Protein AF-A0A2R6B8L6-F1 (afdb_monomer)

Secondary structure (DSSP, 8-state):
---PPP----TT------------HHHHHHHHHHHTTHHHHHHHHHHHTTS-PPPBTTB-HHHHHHHHHHHHHHHHHHHHHHHHHH---SSTHHHHHHHHT-TTT-

Structure (mmCIF, N/CA/C/O backbone):
data_AF-A0A2R6B8L6-F1
#
_entry.id   AF-A0A2R6B8L6-F1
#
loop_
_atom_site.group_PDB
_atom_site.id
_atom_site.type_symbol
_atom_site.label_atom_id
_atom_site.label_alt_id
_atom_site.label_comp_id
_atom_site.label_asym_id
_atom_site.label_entity_id
_atom_site.label_seq_id
_atom_site.pdbx_PDB_ins_code
_atom_site.Cartn_x
_atom_site.Cartn_y
_atom_site.Cartn_z
_atom_site.occupancy
_atom_site.B_iso_or_equiv
_atom_site.auth_seq_id
_atom_site.auth_comp_id
_atom_site.auth_asym_id
_atom_site.auth_atom_id
_atom_site.pdbx_PDB_model_num
ATOM 1 N N . MET A 1 1 ? -10.891 3.921 57.378 1.00 42.84 1 MET A N 1
ATOM 2 C CA . MET A 1 1 ? -10.766 2.736 56.501 1.00 42.84 1 MET A CA 1
ATOM 3 C C . MET A 1 1 ? -11.920 2.778 55.509 1.00 42.84 1 MET A C 1
ATOM 5 O O . MET A 1 1 ? -13.035 2.443 55.874 1.00 42.84 1 MET A O 1
ATOM 9 N N . SER A 1 2 ? -11.687 3.330 54.315 1.00 40.53 2 SER A N 1
ATOM 10 C CA . SER A 1 2 ? -12.706 3.458 53.264 1.00 40.53 2 SER A CA 1
ATOM 11 C C . SER A 1 2 ? -12.666 2.210 52.383 1.00 40.53 2 SER A C 1
ATOM 13 O O . SER A 1 2 ? -11.657 1.939 51.735 1.00 40.53 2 SER A O 1
ATOM 15 N N . SER A 1 3 ? -13.738 1.423 52.433 1.00 46.56 3 SER A N 1
ATOM 16 C CA . SER A 1 3 ? -13.949 0.215 51.635 1.00 46.56 3 SER A CA 1
ATOM 17 C C . SER A 1 3 ? -14.186 0.592 50.168 1.00 46.56 3 SER A C 1
ATOM 19 O O . SER A 1 3 ? -15.245 1.121 49.836 1.00 46.56 3 SER A O 1
ATOM 21 N N . GLN A 1 4 ? -13.228 0.314 49.280 1.00 49.44 4 GLN A N 1
ATOM 22 C CA . GLN A 1 4 ? -13.448 0.425 47.836 1.00 49.44 4 GLN A CA 1
ATOM 23 C C . GLN A 1 4 ? -14.292 -0.758 47.343 1.00 49.44 4 GLN A C 1
ATOM 25 O O . GLN A 1 4 ? -13.931 -1.918 47.526 1.00 49.44 4 GLN A O 1
ATOM 30 N N . ALA A 1 5 ? -15.435 -0.453 46.727 1.00 51.25 5 ALA A N 1
ATOM 31 C CA . ALA A 1 5 ? -16.328 -1.437 46.124 1.00 51.25 5 ALA A CA 1
ATOM 32 C C . ALA A 1 5 ? -15.700 -2.077 44.864 1.00 51.25 5 ALA A C 1
ATOM 34 O O . ALA A 1 5 ? -14.995 -1.393 44.116 1.00 51.25 5 ALA A O 1
ATOM 35 N N . PRO A 1 6 ? -15.971 -3.366 44.578 1.00 48.09 6 PRO A N 1
ATOM 36 C CA . PRO A 1 6 ? -15.420 -4.050 43.416 1.00 48.09 6 PRO A CA 1
ATOM 37 C C . PRO A 1 6 ? -16.021 -3.481 42.125 1.00 48.09 6 PRO A C 1
ATOM 39 O O . PRO A 1 6 ? -17.219 -3.575 41.858 1.00 48.09 6 PRO A O 1
ATOM 42 N N . SER A 1 7 ? -15.164 -2.880 41.303 1.00 53.47 7 SER A N 1
ATOM 43 C CA . SER A 1 7 ? -15.506 -2.378 39.975 1.00 53.47 7 SER A CA 1
ATOM 44 C C . SER A 1 7 ? -15.913 -3.543 39.058 1.00 53.47 7 SER A C 1
ATOM 46 O O . SER A 1 7 ? -15.057 -4.307 38.612 1.00 53.47 7 SER A O 1
ATOM 48 N N . LYS A 1 8 ? -17.209 -3.639 38.723 1.00 54.84 8 LYS A N 1
ATOM 49 C CA . LYS A 1 8 ? -17.769 -4.459 37.629 1.00 54.84 8 LYS A CA 1
ATOM 50 C C . LYS A 1 8 ? -17.141 -4.045 36.282 1.00 54.84 8 LYS A C 1
ATOM 52 O O . LYS A 1 8 ? -17.719 -3.267 35.531 1.00 54.84 8 LYS A O 1
ATOM 57 N N . ARG A 1 9 ? -15.944 -4.534 35.957 1.00 59.59 9 ARG A N 1
ATOM 58 C CA . ARG A 1 9 ? -15.344 -4.401 34.619 1.00 59.59 9 ARG A CA 1
ATOM 59 C C . ARG A 1 9 ? -15.423 -5.759 33.933 1.00 59.59 9 ARG A C 1
ATOM 61 O O . ARG A 1 9 ? -14.897 -6.740 34.445 1.00 59.59 9 ARG A O 1
ATOM 68 N N . GLY A 1 10 ? -16.158 -5.822 32.822 1.00 62.09 10 GLY A N 1
ATOM 69 C CA . GLY A 1 10 ? -16.310 -7.046 32.036 1.00 62.09 10 GLY A CA 1
ATOM 70 C C . GLY A 1 10 ? -14.958 -7.550 31.501 1.00 62.09 10 GLY A C 1
ATOM 71 O O . GLY A 1 10 ? -14.061 -6.737 31.273 1.00 62.09 10 GLY A O 1
ATOM 72 N N . PRO A 1 11 ? -14.805 -8.866 31.273 1.00 61.34 11 PRO A N 1
ATOM 73 C CA . PRO A 1 11 ? -13.508 -9.534 31.091 1.00 61.34 11 PRO A CA 1
ATOM 74 C C . PRO A 1 11 ? -12.704 -9.172 29.825 1.00 61.34 11 PRO A C 1
ATOM 76 O O . PRO A 1 11 ? -11.636 -9.737 29.619 1.00 61.34 11 PRO A O 1
ATOM 79 N N . PHE A 1 12 ? -13.155 -8.233 28.982 1.00 58.47 12 PHE A N 1
ATOM 80 C CA . PHE A 1 12 ? -12.516 -7.938 27.687 1.00 58.47 12 PHE A CA 1
ATOM 81 C C . PHE A 1 12 ? -12.487 -6.451 27.305 1.00 58.47 12 PHE A C 1
ATOM 83 O O . PHE A 1 12 ? -12.498 -6.102 26.125 1.00 58.47 12 PHE A O 1
ATOM 90 N N . LEU A 1 13 ? -12.441 -5.541 28.278 1.00 59.88 13 LEU A N 1
ATOM 91 C CA . LEU A 1 13 ? -12.129 -4.140 27.984 1.00 59.88 13 LEU A CA 1
ATOM 92 C C . LEU A 1 13 ? -10.608 -3.977 27.889 1.00 59.88 13 LEU A C 1
ATOM 94 O O . LEU A 1 13 ? -9.923 -3.865 28.901 1.00 59.88 13 LEU A O 1
ATOM 98 N N . ARG A 1 14 ? -10.068 -3.982 26.664 1.00 64.56 14 ARG A N 1
ATOM 99 C CA . ARG A 1 14 ? -8.680 -3.568 26.424 1.00 64.56 14 ARG A CA 1
ATOM 100 C C . ARG A 1 14 ? -8.588 -2.059 26.642 1.00 64.56 14 ARG A C 1
ATOM 102 O O . ARG A 1 14 ? -9.188 -1.295 25.890 1.00 64.56 14 ARG A O 1
ATOM 109 N N . GLU A 1 15 ? -7.807 -1.654 27.638 1.00 58.00 15 GLU A N 1
ATOM 110 C CA . GLU A 1 15 ? -7.367 -0.270 27.822 1.00 58.00 15 GLU A CA 1
ATOM 111 C C . GLU A 1 15 ? -6.702 0.196 26.511 1.00 58.00 15 GLU A C 1
ATOM 113 O O . GLU A 1 15 ? -5.680 -0.349 26.076 1.00 58.00 15 GLU A O 1
ATOM 118 N N . ALA A 1 16 ? -7.307 1.169 25.822 1.00 63.62 16 ALA A N 1
ATOM 119 C CA . ALA A 1 16 ? -6.578 1.923 24.812 1.00 63.62 16 ALA A CA 1
ATOM 120 C C . ALA A 1 16 ? -5.447 2.631 25.560 1.00 6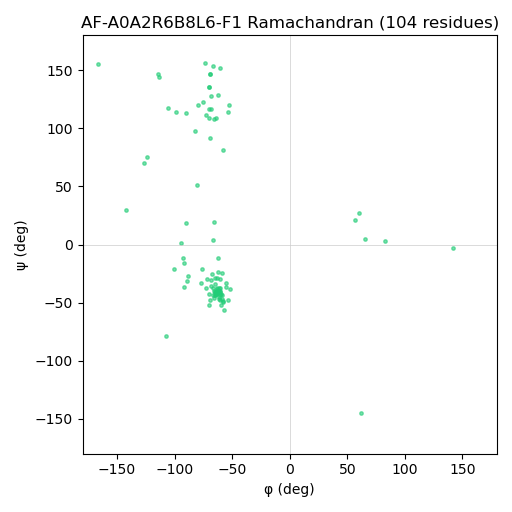3.62 16 ALA A C 1
ATOM 122 O O . ALA A 1 16 ? -5.707 3.269 26.573 1.00 63.62 16 ALA A O 1
ATOM 123 N N . THR A 1 17 ? -4.203 2.496 25.103 1.00 66.31 17 THR A N 1
ATOM 124 C CA . THR A 1 17 ? -2.977 2.874 25.834 1.00 66.31 17 THR A CA 1
ATOM 125 C C . THR A 1 17 ? -2.814 4.384 26.088 1.00 66.31 17 THR A C 1
ATOM 127 O O . THR A 1 17 ? -1.701 4.853 26.288 1.00 66.31 17 THR A O 1
ATOM 130 N N . GLY A 1 18 ? -3.889 5.175 26.017 1.00 72.94 18 GLY A N 1
ATOM 131 C CA . GLY A 1 18 ? -3.881 6.632 26.141 1.00 72.94 18 GLY A CA 1
ATOM 132 C C . GLY A 1 18 ? -3.134 7.341 25.012 1.00 72.94 18 GLY A C 1
ATOM 133 O O . GLY A 1 18 ? -2.977 8.556 25.057 1.00 72.94 18 GLY A O 1
ATOM 134 N N . LEU A 1 19 ? -2.663 6.600 24.002 1.00 76.00 19 LEU A N 1
ATOM 135 C CA . LEU A 1 19 ? -1.814 7.149 22.958 1.00 76.00 19 LEU A CA 1
ATOM 136 C C . LEU A 1 19 ? -2.638 8.044 22.030 1.00 76.00 19 LEU A C 1
ATOM 138 O O . LEU A 1 19 ? -3.491 7.573 21.271 1.00 76.00 19 LEU A O 1
ATOM 142 N N . VAL A 1 20 ? -2.360 9.343 22.090 1.00 73.81 20 VAL A N 1
ATOM 143 C CA . VAL A 1 20 ? -2.915 10.335 21.170 1.00 73.81 20 VAL A CA 1
ATOM 144 C C . VAL A 1 20 ? -2.287 10.109 19.791 1.00 73.81 20 VAL A C 1
ATOM 146 O O . VAL A 1 20 ? -1.086 9.872 19.666 1.00 73.81 20 VAL A O 1
ATOM 149 N N . ARG A 1 21 ? -3.100 10.135 18.726 1.00 72.12 21 ARG A N 1
ATOM 150 C CA . ARG A 1 21 ? -2.606 10.012 17.344 1.00 72.12 21 ARG A CA 1
ATOM 151 C C . ARG A 1 21 ? -1.823 11.275 16.962 1.00 72.12 21 ARG A C 1
ATOM 153 O O . ARG A 1 21 ? -2.404 12.219 16.446 1.00 72.12 21 ARG A O 1
ATOM 160 N N . GLU A 1 22 ? -0.512 11.267 17.184 1.00 81.50 22 GLU A N 1
ATOM 161 C CA . GLU A 1 22 ? 0.385 12.394 16.859 1.00 81.50 22 GLU A CA 1
ATOM 162 C C . GLU A 1 22 ? 1.068 12.291 15.483 1.00 81.50 22 GLU A C 1
ATOM 164 O O . GLU A 1 22 ? 1.891 13.133 15.112 1.00 81.50 22 GLU A O 1
ATOM 169 N N . ILE A 1 23 ? 0.787 11.248 14.699 1.00 84.06 23 ILE A N 1
ATOM 170 C CA . ILE A 1 23 ? 1.515 11.034 13.447 1.00 84.06 23 ILE A CA 1
ATOM 171 C C . ILE A 1 23 ? 0.981 11.933 12.319 1.00 84.06 23 ILE A C 1
ATOM 173 O O . ILE A 1 23 ? -0.181 11.862 11.926 1.00 84.06 23 ILE A O 1
ATOM 177 N N . SER A 1 24 ? 1.860 12.782 11.781 1.00 89.81 24 SER A N 1
ATOM 178 C CA . SER A 1 24 ? 1.581 13.617 10.605 1.00 89.81 24 SER A CA 1
ATOM 179 C C . SER A 1 24 ? 1.452 12.764 9.330 1.00 89.81 24 SER A C 1
ATOM 181 O O . SER A 1 24 ? 2.200 11.790 9.194 1.00 89.81 24 SER A O 1
ATOM 183 N N . PRO A 1 25 ? 0.594 13.135 8.354 1.00 87.19 25 PRO A N 1
ATOM 184 C CA . PRO A 1 25 ? 0.438 12.407 7.089 1.00 87.19 25 PRO A CA 1
ATOM 185 C C . PRO A 1 25 ? 1.755 12.159 6.345 1.00 87.19 25 PRO A C 1
ATOM 187 O O . PRO A 1 25 ? 1.974 11.074 5.813 1.00 87.19 25 PRO A O 1
ATOM 190 N N . LEU A 1 26 ? 2.674 13.128 6.367 1.00 91.44 26 LEU A N 1
ATOM 191 C CA . LEU A 1 26 ? 3.987 12.994 5.733 1.00 91.44 26 LEU A CA 1
ATOM 192 C C . LEU A 1 26 ? 4.827 11.902 6.410 1.00 91.44 26 LEU A C 1
ATOM 194 O O . LEU A 1 26 ? 5.461 11.092 5.740 1.00 91.44 26 LEU A O 1
ATOM 198 N N . ARG A 1 27 ? 4.783 11.823 7.745 1.00 90.56 27 ARG A N 1
ATOM 199 C CA . ARG A 1 27 ? 5.477 10.772 8.507 1.00 90.56 27 ARG A CA 1
ATOM 200 C C . ARG A 1 27 ? 4.871 9.398 8.222 1.00 90.56 27 ARG A C 1
ATOM 202 O O . ARG A 1 27 ? 5.615 8.432 8.095 1.00 90.56 27 ARG A O 1
ATOM 209 N N . VAL A 1 28 ? 3.546 9.318 8.068 1.00 88.94 28 VAL A N 1
ATOM 210 C CA . VAL A 1 28 ? 2.857 8.085 7.651 1.00 88.94 28 VAL A CA 1
ATOM 211 C C . VAL A 1 28 ? 3.291 7.662 6.246 1.00 88.94 28 VAL A C 1
ATOM 213 O O . VAL A 1 28 ? 3.533 6.478 6.026 1.00 88.94 28 VAL A O 1
ATOM 216 N N . MET A 1 29 ? 3.429 8.602 5.307 1.00 88.12 29 MET A N 1
ATOM 217 C CA . MET A 1 29 ? 3.886 8.309 3.946 1.00 88.12 29 MET A CA 1
ATOM 218 C C . MET A 1 29 ? 5.286 7.687 3.948 1.00 88.12 29 MET A C 1
ATOM 220 O O . MET A 1 29 ? 5.467 6.603 3.401 1.00 88.12 29 MET A O 1
ATOM 224 N N . PHE A 1 30 ? 6.257 8.324 4.611 1.00 88.94 30 PHE A N 1
ATOM 225 C CA . PHE A 1 30 ? 7.619 7.788 4.698 1.00 88.94 30 PHE A CA 1
ATOM 226 C C . PHE A 1 30 ? 7.675 6.450 5.438 1.00 88.94 30 PHE A C 1
ATOM 228 O O . PHE A 1 30 ? 8.397 5.551 5.019 1.00 88.94 30 PHE A O 1
ATOM 235 N N . PHE A 1 31 ? 6.876 6.283 6.495 1.00 88.44 31 PHE A N 1
ATOM 236 C CA . PHE A 1 31 ? 6.768 5.003 7.188 1.00 88.44 31 PHE A CA 1
ATOM 237 C C . PHE A 1 31 ? 6.296 3.886 6.247 1.00 88.44 31 PHE A C 1
ATOM 239 O O . PHE A 1 31 ? 6.917 2.828 6.203 1.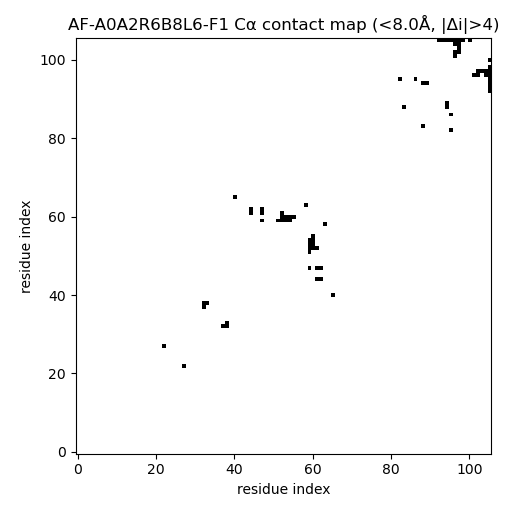00 88.44 31 PHE A O 1
ATOM 246 N N . ASN A 1 32 ? 5.248 4.130 5.453 1.00 86.50 32 ASN A N 1
ATOM 247 C CA . ASN A 1 32 ? 4.755 3.149 4.483 1.00 86.50 32 ASN A CA 1
ATOM 248 C C . ASN A 1 32 ? 5.766 2.885 3.364 1.00 86.50 32 ASN A C 1
ATOM 250 O O . ASN A 1 32 ? 5.955 1.733 2.989 1.00 86.50 32 ASN A O 1
ATOM 254 N N . PHE A 1 33 ? 6.452 3.921 2.875 1.00 84.81 33 PHE A N 1
ATOM 255 C CA . PHE A 1 33 ? 7.484 3.779 1.848 1.00 84.81 33 PHE A CA 1
ATOM 256 C C . PHE A 1 33 ? 8.621 2.849 2.301 1.00 84.81 33 PHE A C 1
ATOM 258 O O . PHE A 1 33 ? 9.040 1.963 1.559 1.00 84.81 33 PHE A O 1
ATOM 265 N N . CYS A 1 34 ? 9.074 2.994 3.550 1.00 84.00 34 CYS A N 1
ATOM 266 C CA . CYS A 1 34 ? 10.094 2.119 4.124 1.00 84.00 34 CYS A CA 1
ATOM 267 C C . CYS A 1 34 ? 9.559 0.711 4.446 1.00 84.00 34 CYS A C 1
ATOM 269 O O . CYS A 1 34 ? 10.278 -0.268 4.267 1.00 84.00 34 CYS A O 1
ATOM 271 N N . ALA A 1 35 ? 8.315 0.598 4.926 1.00 83.44 35 ALA A N 1
ATOM 272 C CA . ALA A 1 35 ? 7.739 -0.666 5.391 1.00 83.44 35 ALA A CA 1
ATOM 273 C C . ALA A 1 35 ? 7.290 -1.606 4.257 1.00 83.44 35 ALA A C 1
ATOM 275 O O . ALA A 1 35 ? 7.384 -2.819 4.407 1.00 83.44 35 ALA A O 1
ATOM 276 N N . MET A 1 36 ? 6.815 -1.070 3.129 1.00 77.62 36 MET A N 1
ATOM 277 C CA . MET A 1 36 ? 6.275 -1.849 2.000 1.00 77.62 36 MET A CA 1
ATOM 278 C C . MET A 1 36 ? 7.331 -2.244 0.959 1.00 77.62 36 MET A C 1
ATOM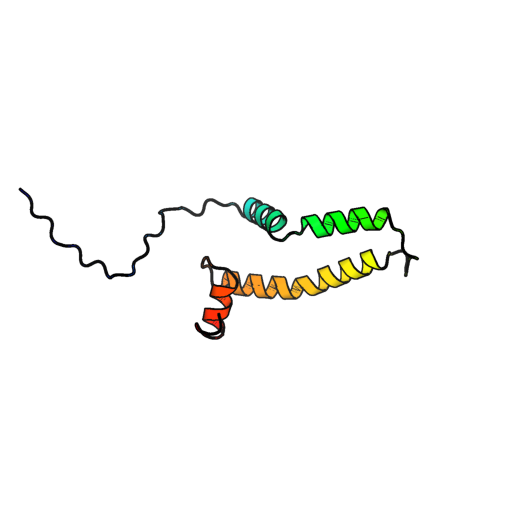 280 O O . MET A 1 36 ? 6.997 -2.573 -0.175 1.00 77.62 36 MET A O 1
ATOM 284 N N . SER A 1 37 ? 8.616 -2.205 1.322 1.00 74.06 37 SER A N 1
ATOM 285 C CA . SER A 1 37 ? 9.721 -2.574 0.426 1.00 74.06 37 SER A CA 1
ATOM 286 C C . SER A 1 37 ? 9.773 -1.776 -0.887 1.00 74.06 37 SER A C 1
ATOM 288 O O . SER A 1 37 ? 10.441 -2.201 -1.828 1.00 74.06 37 SER A O 1
ATOM 290 N N . GLU A 1 38 ? 9.161 -0.587 -0.955 1.00 78.00 38 GLU A N 1
ATOM 291 C CA . GLU A 1 38 ? 9.234 0.299 -2.133 1.00 78.00 38 GLU A CA 1
ATOM 292 C C . GLU A 1 38 ? 10.699 0.673 -2.451 1.00 78.00 38 GLU A C 1
ATOM 294 O O . GLU A 1 38 ? 11.056 0.917 -3.600 1.00 78.00 38 GLU A O 1
ATOM 299 N N . GLY A 1 39 ? 11.594 0.621 -1.455 1.00 74.12 39 GLY A N 1
ATOM 300 C CA . GLY A 1 39 ? 13.040 0.754 -1.656 1.00 74.12 39 GLY A CA 1
ATOM 301 C C . GLY A 1 39 ? 13.661 -0.327 -2.556 1.00 74.12 39 GLY A C 1
ATOM 302 O O . GLY A 1 39 ? 14.611 -0.035 -3.278 1.00 74.12 39 GLY A O 1
ATOM 303 N N . ILE A 1 40 ? 13.112 -1.549 -2.588 1.00 75.81 40 ILE A N 1
ATOM 304 C CA . ILE A 1 40 ? 13.571 -2.618 -3.494 1.00 75.81 40 ILE A CA 1
ATOM 305 C C . ILE A 1 40 ? 13.229 -2.270 -4.946 1.00 75.81 40 ILE A C 1
ATOM 307 O O . ILE A 1 40 ? 14.026 -2.538 -5.840 1.00 75.81 40 ILE A O 1
ATOM 311 N N . VAL A 1 4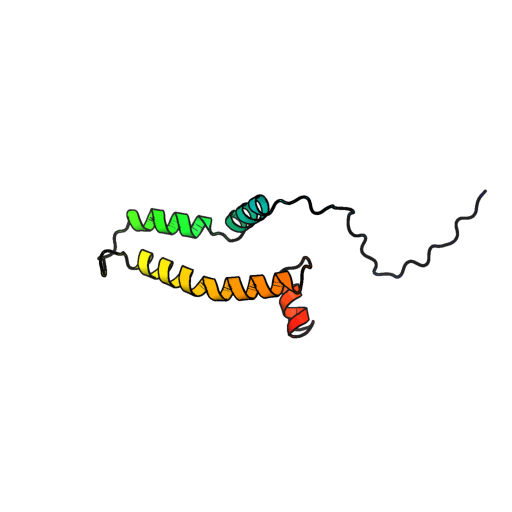1 ? 12.088 -1.619 -5.185 1.00 77.12 41 VAL A N 1
ATOM 312 C CA . VAL A 1 41 ? 11.679 -1.149 -6.520 1.00 77.12 41 VAL A CA 1
ATOM 313 C C . VAL A 1 41 ? 12.638 -0.070 -7.033 1.00 77.12 41 VAL A C 1
ATOM 315 O O . VAL A 1 41 ? 13.043 -0.091 -8.195 1.00 77.12 41 VAL A O 1
ATOM 318 N N . VAL A 1 42 ? 13.069 0.840 -6.154 1.00 78.12 42 VAL A N 1
ATOM 319 C CA . VAL A 1 42 ? 14.085 1.853 -6.486 1.00 78.12 42 VAL A CA 1
ATOM 320 C C . VAL A 1 42 ? 15.431 1.199 -6.799 1.00 78.12 42 VAL A C 1
ATOM 322 O O . VAL A 1 42 ? 16.073 1.560 -7.783 1.00 78.12 42 VAL A O 1
ATOM 325 N N . LEU A 1 43 ? 15.850 0.208 -6.007 1.00 78.81 43 LEU A N 1
ATOM 326 C CA . LEU A 1 43 ? 17.071 -0.547 -6.288 1.00 78.81 43 LEU A CA 1
ATOM 327 C C . LEU A 1 43 ? 16.978 -1.291 -7.622 1.00 78.81 43 LEU A C 1
ATOM 329 O O . LEU A 1 43 ? 17.938 -1.261 -8.382 1.00 78.81 43 LEU A O 1
ATOM 333 N N . ASN A 1 44 ? 15.837 -1.907 -7.940 1.00 76.44 44 ASN A N 1
ATOM 334 C CA . ASN A 1 44 ? 15.629 -2.603 -9.210 1.00 76.44 44 ASN A CA 1
ATOM 335 C C . ASN A 1 44 ? 15.804 -1.658 -10.410 1.00 76.44 44 ASN A C 1
ATOM 337 O O . ASN A 1 44 ? 16.521 -1.995 -11.348 1.00 76.44 44 ASN A O 1
ATOM 341 N N . TYR A 1 45 ? 15.263 -0.439 -10.321 1.00 75.88 45 TYR A N 1
ATOM 342 C CA . TYR A 1 45 ? 15.474 0.607 -11.325 1.00 75.88 45 TYR A CA 1
ATOM 343 C C . TYR A 1 45 ? 16.945 1.034 -11.450 1.00 75.88 45 TYR A C 1
ATOM 345 O O . TYR A 1 45 ? 17.457 1.227 -12.546 1.00 75.88 45 TYR A O 1
ATOM 353 N N . ILE A 1 46 ? 17.668 1.153 -10.333 1.00 79.38 46 ILE A N 1
ATOM 354 C CA . ILE A 1 46 ? 19.108 1.444 -10.377 1.00 79.38 46 ILE A CA 1
ATOM 355 C C . ILE A 1 46 ? 19.863 0.287 -11.047 1.00 79.38 46 ILE A C 1
ATOM 357 O O . ILE A 1 46 ? 20.742 0.524 -11.870 1.00 79.38 46 ILE A O 1
ATOM 361 N N . TYR A 1 47 ? 19.510 -0.964 -10.736 1.00 73.62 47 TYR A N 1
ATOM 362 C CA . TYR A 1 47 ? 20.119 -2.150 -11.338 1.00 73.62 47 TYR A CA 1
ATOM 363 C C . TYR A 1 47 ? 19.783 -2.313 -12.827 1.00 73.62 47 TYR A C 1
ATOM 365 O O . TYR A 1 47 ? 20.635 -2.811 -13.566 1.00 73.62 47 TYR A O 1
ATOM 373 N N . SER A 1 48 ? 18.611 -1.864 -13.294 1.00 71.50 48 SER A N 1
ATOM 374 C CA . SER A 1 48 ? 18.250 -1.925 -14.718 1.00 71.50 48 SER A CA 1
ATOM 375 C C . SER A 1 48 ? 19.188 -1.079 -15.588 1.00 71.50 48 SER A C 1
ATOM 377 O O . SER A 1 48 ? 19.487 -1.472 -16.715 1.00 71.50 48 SER A O 1
ATOM 379 N N . ALA A 1 49 ? 19.765 -0.002 -15.039 1.00 72.12 49 ALA A N 1
ATOM 380 C CA . ALA A 1 49 ? 20.784 0.804 -15.715 1.00 72.12 49 ALA A CA 1
ATOM 381 C C . ALA A 1 49 ? 22.121 0.064 -15.933 1.00 72.12 49 ALA A C 1
ATOM 383 O O . ALA A 1 49 ? 22.856 0.389 -16.865 1.00 72.12 49 ALA A O 1
ATOM 384 N N . PHE A 1 50 ? 22.443 -0.936 -15.102 1.00 73.62 50 PHE A N 1
ATOM 385 C CA . PHE A 1 50 ? 23.687 -1.716 -15.200 1.00 73.62 50 PHE A CA 1
ATOM 386 C C . PHE A 1 50 ? 23.551 -2.986 -16.051 1.00 73.62 50 PHE A C 1
ATOM 388 O O . PHE A 1 50 ? 24.563 -3.546 -16.470 1.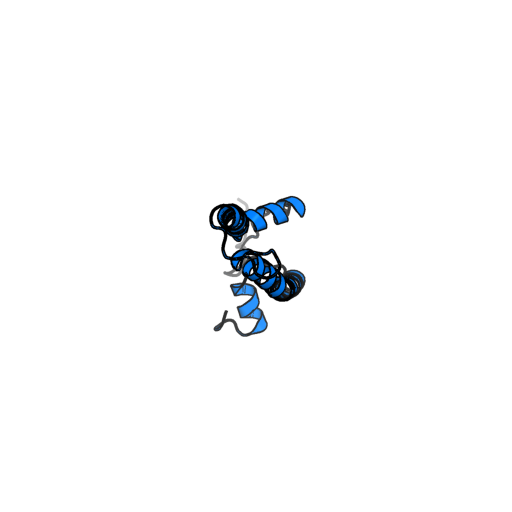00 73.62 50 PHE A O 1
ATOM 395 N N . TYR A 1 51 ? 22.322 -3.430 -16.331 1.00 67.81 51 TYR A N 1
ATOM 396 C CA . TYR A 1 51 ? 22.030 -4.604 -17.157 1.00 67.81 51 TYR A CA 1
ATOM 397 C C . TYR A 1 51 ? 21.107 -4.222 -18.320 1.00 67.81 51 TYR A C 1
ATOM 399 O O . TYR A 1 51 ? 19.910 -4.528 -18.292 1.00 67.81 51 TYR A O 1
ATOM 407 N N . PRO A 1 52 ? 21.642 -3.542 -19.351 1.00 64.38 52 PRO A N 1
ATOM 408 C CA . PRO A 1 52 ? 20.846 -3.099 -20.483 1.00 64.38 52 PRO A CA 1
ATOM 409 C C . PRO A 1 52 ? 20.316 -4.309 -21.262 1.00 64.38 52 PRO A C 1
ATOM 411 O O . PRO A 1 52 ? 21.059 -5.008 -21.951 1.00 64.38 52 PRO A O 1
ATOM 414 N N . ALA A 1 53 ? 19.013 -4.562 -21.152 1.00 65.19 53 ALA A N 1
ATOM 415 C CA . ALA A 1 53 ? 18.309 -5.443 -22.073 1.00 65.19 53 ALA A CA 1
ATOM 416 C C . ALA A 1 53 ? 18.129 -4.727 -23.427 1.00 65.19 53 ALA A C 1
ATOM 418 O O . ALA A 1 53 ? 18.100 -3.492 -23.456 1.00 65.19 53 ALA A O 1
ATOM 419 N N . PRO A 1 54 ? 17.967 -5.460 -24.547 1.00 66.94 54 PRO A N 1
ATOM 420 C CA . PRO A 1 54 ? 17.649 -4.852 -25.833 1.00 66.94 54 PRO A CA 1
ATOM 421 C C . PRO A 1 54 ? 16.410 -3.955 -25.690 1.00 66.94 54 PRO A C 1
ATOM 423 O O . PRO A 1 54 ? 15.355 -4.444 -25.266 1.00 66.94 54 PRO A O 1
ATOM 426 N N . PRO A 1 55 ? 16.519 -2.649 -25.983 1.00 65.06 55 PRO A N 1
ATOM 427 C CA . PRO A 1 55 ? 15.437 -1.723 -25.713 1.00 65.06 55 PRO A CA 1
ATOM 428 C C . PRO A 1 55 ? 14.259 -2.016 -26.638 1.00 65.06 55 PRO A C 1
ATOM 430 O O . PRO A 1 55 ? 14.394 -2.047 -27.859 1.00 65.06 55 PRO A O 1
ATOM 433 N N . THR A 1 56 ? 13.079 -2.184 -26.053 1.00 63.62 56 THR A N 1
ATOM 434 C CA . THR A 1 56 ? 11.812 -2.200 -26.786 1.00 63.62 56 THR A CA 1
ATOM 435 C C . THR A 1 56 ? 11.219 -0.800 -26.638 1.00 63.62 56 THR A C 1
ATOM 437 O O . THR A 1 56 ? 10.939 -0.367 -25.526 1.00 63.62 56 THR A O 1
ATOM 440 N N . PHE A 1 57 ? 11.110 -0.039 -27.734 1.00 64.56 57 PHE A N 1
ATOM 441 C CA . PHE A 1 57 ? 10.704 1.384 -27.719 1.00 64.56 57 PHE A CA 1
ATOM 442 C C . PHE A 1 57 ? 11.613 2.328 -26.899 1.00 64.56 57 PHE A C 1
ATOM 444 O O . PHE A 1 57 ? 11.156 3.357 -26.411 1.00 64.56 57 PHE A O 1
ATOM 451 N N . GLY A 1 58 ? 12.902 2.002 -26.742 1.00 70.62 58 GLY A N 1
ATOM 452 C CA . GLY A 1 58 ? 13.837 2.810 -25.941 1.00 70.62 58 GLY A CA 1
ATOM 453 C C . GLY A 1 58 ? 13.789 2.537 -24.433 1.00 70.62 58 GLY A C 1
ATOM 454 O O . GLY A 1 58 ? 14.524 3.178 -23.690 1.00 70.62 58 GLY A O 1
ATOM 455 N N . LEU A 1 59 ? 12.971 1.575 -23.992 1.00 71.12 59 LEU A N 1
ATOM 456 C CA . LEU A 1 59 ? 12.871 1.126 -22.603 1.00 71.12 59 LEU A CA 1
ATOM 457 C C . LEU A 1 59 ? 13.364 -0.317 -22.465 1.00 71.12 59 LEU A C 1
ATOM 459 O O . LEU A 1 59 ? 13.142 -1.146 -23.355 1.00 71.12 59 LEU A O 1
ATOM 463 N N . SER A 1 60 ? 14.016 -0.633 -21.345 1.00 75.25 60 SER A N 1
ATOM 464 C CA . SER A 1 60 ? 14.335 -2.019 -21.004 1.00 75.25 60 SER A CA 1
ATOM 465 C C . SER A 1 60 ? 13.046 -2.799 -20.724 1.00 75.25 60 SER A C 1
ATOM 467 O O . SER A 1 60 ? 12.035 -2.244 -20.286 1.00 75.25 60 SER A O 1
ATOM 469 N N . SER A 1 61 ? 13.086 -4.117 -20.926 1.00 76.94 61 SER A N 1
ATOM 470 C CA . SER A 1 61 ? 11.996 -5.013 -20.511 1.00 76.94 61 SER A CA 1
ATOM 471 C C . SER A 1 61 ? 11.675 -4.877 -19.015 1.00 76.94 61 SER A C 1
ATOM 473 O O . SER A 1 61 ? 10.509 -4.960 -18.629 1.00 76.94 61 SER A O 1
ATOM 475 N N . LEU A 1 62 ? 12.689 -4.591 -18.191 1.00 76.81 62 LEU A N 1
ATOM 476 C CA . LEU A 1 62 ? 12.537 -4.310 -16.762 1.00 76.81 62 LEU A CA 1
ATOM 477 C C . LEU A 1 62 ? 11.787 -2.999 -16.502 1.00 76.81 62 LEU A C 1
ATOM 479 O O . LEU A 1 62 ? 10.880 -2.972 -15.671 1.00 76.81 62 LEU A O 1
ATOM 483 N N . ASP A 1 63 ? 12.099 -1.937 -17.246 1.00 77.31 63 ASP A N 1
ATOM 484 C CA . ASP A 1 63 ? 11.443 -0.635 -17.080 1.00 77.31 63 ASP A CA 1
ATOM 485 C C . ASP A 1 63 ? 9.956 -0.735 -17.442 1.00 77.31 63 ASP A C 1
ATOM 487 O O . ASP A 1 63 ? 9.088 -0.261 -16.707 1.00 77.31 63 ASP A O 1
ATOM 491 N N . LEU A 1 64 ? 9.647 -1.429 -18.543 1.00 80.75 64 LEU A N 1
ATOM 492 C CA . LEU A 1 64 ? 8.271 -1.704 -18.955 1.00 80.75 64 LEU A CA 1
ATOM 493 C C . LEU A 1 64 ? 7.518 -2.535 -17.910 1.00 80.75 64 LEU A C 1
ATOM 495 O O . LEU A 1 64 ? 6.388 -2.193 -17.555 1.00 80.75 64 LEU A O 1
ATOM 499 N N . ALA A 1 65 ? 8.136 -3.595 -17.381 1.00 82.88 65 ALA A N 1
ATOM 500 C CA . ALA A 1 65 ? 7.535 -4.423 -16.338 1.00 82.88 65 ALA A CA 1
ATOM 501 C C . ALA A 1 65 ? 7.234 -3.612 -15.070 1.00 82.88 65 ALA A C 1
ATOM 503 O O . ALA A 1 65 ? 6.171 -3.775 -14.465 1.00 82.88 65 ALA A O 1
ATOM 504 N N . GLN A 1 66 ? 8.129 -2.702 -14.689 1.00 82.06 66 GLN A N 1
ATOM 505 C CA . GLN A 1 66 ? 7.961 -1.857 -13.514 1.00 82.06 66 GLN A CA 1
ATOM 506 C C . GLN A 1 66 ? 6.850 -0.818 -13.702 1.00 82.06 66 GLN A C 1
ATOM 508 O O . GLN A 1 66 ? 6.019 -0.651 -12.809 1.00 82.06 66 GLN A O 1
ATOM 513 N N . ILE A 1 67 ? 6.771 -0.175 -14.872 1.00 85.31 67 ILE A N 1
ATOM 514 C CA . ILE A 1 67 ? 5.691 0.767 -15.206 1.00 85.31 67 ILE A CA 1
ATOM 515 C C . ILE A 1 67 ? 4.331 0.059 -15.191 1.00 85.31 67 ILE A C 1
ATOM 517 O O . ILE A 1 67 ? 3.383 0.551 -14.576 1.00 85.31 67 ILE A O 1
ATOM 521 N N . LEU A 1 68 ? 4.235 -1.113 -15.824 1.00 88.88 68 LEU A N 1
ATOM 522 C CA . LEU A 1 68 ? 2.999 -1.897 -15.854 1.00 88.88 68 LEU A CA 1
ATOM 523 C C . LEU A 1 68 ? 2.588 -2.363 -14.454 1.00 88.88 68 LEU A C 1
ATOM 525 O O . LEU A 1 68 ? 1.414 -2.268 -14.096 1.00 88.88 68 LEU A O 1
ATOM 529 N N . SER A 1 69 ? 3.549 -2.800 -13.639 1.00 87.56 69 SER A N 1
ATOM 530 C CA . SER A 1 69 ? 3.299 -3.198 -12.250 1.00 87.56 69 SER A CA 1
ATOM 531 C C . SER A 1 69 ? 2.827 -2.016 -11.400 1.00 87.56 69 SER A C 1
ATOM 533 O O . SER A 1 69 ? 1.861 -2.145 -10.649 1.00 87.56 69 SER A O 1
ATOM 535 N N . ALA A 1 70 ? 3.448 -0.842 -11.552 1.00 86.62 70 ALA A N 1
ATOM 536 C CA . ALA A 1 70 ? 3.034 0.376 -10.861 1.00 86.62 70 ALA A CA 1
ATOM 537 C C . ALA A 1 70 ? 1.599 0.772 -11.235 1.00 86.62 70 ALA A C 1
ATOM 539 O O . ALA A 1 70 ? 0.801 1.085 -10.352 1.00 86.62 70 ALA A O 1
ATOM 540 N N . LEU A 1 71 ? 1.246 0.691 -12.522 1.00 92.00 71 LEU A N 1
ATOM 541 C CA . LEU A 1 71 ? -0.106 0.974 -13.002 1.00 92.00 71 LEU A CA 1
ATOM 542 C C . LEU A 1 71 ? -1.130 -0.026 -12.444 1.00 92.00 71 LEU A C 1
ATOM 544 O O . LEU A 1 71 ? -2.197 0.383 -11.990 1.00 92.00 71 LEU A O 1
ATOM 548 N N . ALA A 1 72 ? -0.794 -1.318 -12.408 1.00 92.00 72 ALA A N 1
ATOM 549 C CA . ALA A 1 72 ? -1.640 -2.362 -11.829 1.00 92.00 72 ALA A CA 1
ATOM 550 C C . ALA A 1 72 ? -1.838 -2.212 -10.306 1.00 92.00 72 ALA A C 1
ATOM 552 O O . ALA A 1 72 ? -2.889 -2.579 -9.779 1.00 92.00 72 ALA A O 1
ATOM 553 N N . LEU A 1 73 ? -0.872 -1.627 -9.592 1.00 90.62 73 LEU A N 1
ATOM 554 C CA . LEU A 1 73 ? -0.969 -1.371 -8.151 1.00 90.62 73 LEU A CA 1
ATOM 555 C C . LEU A 1 73 ? -1.866 -0.173 -7.800 1.00 90.62 73 LEU A C 1
ATOM 557 O O . LEU A 1 73 ? -2.358 -0.103 -6.674 1.00 90.62 73 LEU A O 1
ATOM 561 N N . ILE A 1 74 ? -2.127 0.758 -8.726 1.00 92.44 74 ILE A N 1
ATOM 562 C CA . ILE A 1 74 ? -3.020 1.907 -8.486 1.00 92.44 74 ILE A CA 1
ATOM 563 C C . ILE A 1 74 ? -4.434 1.470 -8.064 1.00 92.44 74 ILE A C 1
ATOM 565 O O . ILE A 1 74 ? -4.864 1.886 -6.984 1.00 92.44 74 ILE A O 1
ATOM 569 N N . PRO A 1 75 ? -5.171 0.636 -8.829 1.00 94.81 75 PRO A N 1
ATOM 570 C CA . PRO A 1 75 ? -6.508 0.209 -8.420 1.00 94.81 75 PRO A CA 1
ATOM 571 C C . PRO A 1 75 ? -6.485 -0.559 -7.093 1.00 94.81 75 PRO A C 1
ATOM 573 O O . PRO A 1 75 ? -7.349 -0.336 -6.247 1.00 94.81 75 PRO A O 1
ATOM 576 N N . TYR A 1 76 ? -5.462 -1.388 -6.863 1.00 91.00 76 TYR A N 1
ATOM 577 C CA . TYR A 1 76 ? -5.265 -2.085 -5.591 1.00 91.00 76 TYR A CA 1
ATOM 578 C C . TYR A 1 76 ? -5.147 -1.105 -4.410 1.00 91.00 76 TYR A C 1
ATOM 580 O O . TYR A 1 76 ? -5.872 -1.221 -3.421 1.00 91.00 76 TYR A O 1
ATOM 588 N N . ARG A 1 77 ? -4.301 -0.074 -4.533 1.00 90.69 77 ARG A N 1
ATOM 589 C CA . ARG A 1 77 ? -4.131 0.964 -3.502 1.00 90.69 77 ARG A CA 1
ATOM 590 C C . ARG A 1 77 ? -5.417 1.761 -3.266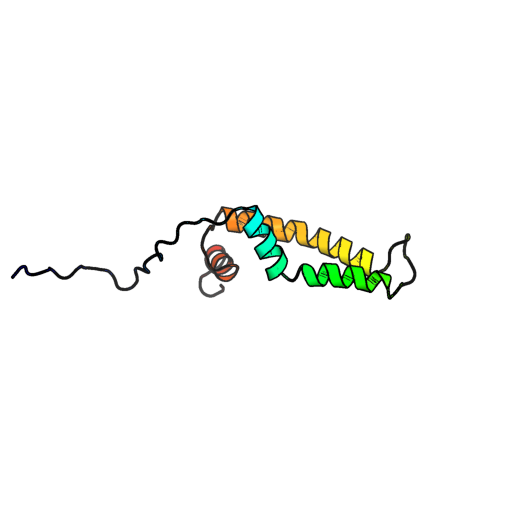 1.00 90.69 77 ARG A C 1
ATOM 592 O O . ARG A 1 77 ? -5.725 2.077 -2.120 1.00 90.69 77 ARG A O 1
ATOM 599 N N . LEU A 1 78 ? -6.193 2.056 -4.312 1.00 94.81 78 LEU A N 1
ATOM 600 C CA . LEU A 1 78 ? -7.482 2.750 -4.184 1.00 94.81 78 LEU A CA 1
ATOM 601 C C . LEU A 1 78 ? -8.507 1.935 -3.385 1.00 94.81 78 LEU A C 1
ATOM 603 O O . LEU A 1 78 ? -9.218 2.498 -2.550 1.00 94.81 78 LEU A O 1
ATOM 607 N N . ILE A 1 79 ? -8.550 0.615 -3.585 1.00 93.19 79 ILE A N 1
ATOM 608 C CA . ILE A 1 79 ? -9.392 -0.284 -2.783 1.00 93.19 79 ILE A CA 1
ATOM 609 C C . ILE A 1 79 ? -8.975 -0.206 -1.311 1.00 93.19 79 ILE A C 1
ATOM 611 O O . ILE A 1 79 ? -9.820 0.005 -0.441 1.00 93.19 79 ILE A O 1
ATOM 615 N N . PHE A 1 80 ? -7.674 -0.284 -1.030 1.00 90.19 80 PHE A N 1
ATOM 616 C CA . PHE A 1 80 ? -7.145 -0.178 0.331 1.00 90.19 80 PHE A CA 1
ATOM 617 C C . PHE A 1 80 ? -7.439 1.169 0.994 1.00 90.19 80 PHE A C 1
ATOM 619 O O . PHE A 1 80 ? -7.826 1.201 2.162 1.00 90.19 80 PHE A O 1
ATOM 626 N N . ILE A 1 81 ? -7.336 2.275 0.253 1.00 92.12 81 ILE A N 1
ATOM 627 C CA . ILE A 1 81 ? -7.744 3.601 0.736 1.00 92.12 81 ILE A CA 1
ATOM 628 C C . ILE A 1 81 ? -9.221 3.574 1.146 1.00 92.12 81 ILE A C 1
ATOM 630 O O . ILE A 1 81 ? -9.554 3.971 2.262 1.00 92.12 81 ILE A O 1
ATOM 634 N N . ALA A 1 82 ? -10.105 3.035 0.300 1.00 92.75 82 ALA A N 1
ATOM 635 C CA . ALA A 1 82 ? -11.530 2.944 0.611 1.00 92.75 82 ALA A CA 1
ATOM 636 C C . ALA A 1 82 ? -11.814 2.080 1.855 1.00 92.75 82 ALA A C 1
ATOM 638 O O . ALA A 1 82 ? -12.699 2.414 2.650 1.00 92.75 82 ALA A O 1
ATOM 639 N N . MET A 1 83 ? -11.063 0.991 2.054 1.00 91.69 83 MET A N 1
ATOM 640 C CA . MET A 1 83 ? -11.195 0.133 3.235 1.00 91.69 83 MET A CA 1
ATOM 641 C C . MET A 1 83 ? -10.702 0.826 4.508 1.00 91.69 83 MET A C 1
ATOM 643 O O . MET A 1 83 ? -11.438 0.855 5.493 1.00 91.69 83 MET A O 1
ATOM 647 N N . VAL A 1 84 ? -9.519 1.448 4.488 1.00 90.44 84 VAL A N 1
ATOM 648 C CA . VAL A 1 84 ? -8.957 2.181 5.639 1.00 90.44 84 VAL A CA 1
ATOM 649 C C . VAL A 1 84 ? -9.867 3.339 6.056 1.00 90.44 84 VAL A C 1
ATOM 651 O O . VAL A 1 84 ? -10.093 3.540 7.251 1.00 90.44 84 VAL A O 1
ATOM 654 N N . SER A 1 85 ? -10.439 4.072 5.094 1.00 90.00 85 SER A N 1
ATOM 655 C CA . SER A 1 85 ? -11.360 5.180 5.376 1.00 90.00 85 SER A CA 1
ATOM 656 C C . SER A 1 85 ? -12.659 4.723 6.045 1.00 90.00 85 SER A C 1
ATOM 658 O O . SER A 1 85 ? -13.200 5.445 6.879 1.00 90.00 85 SER A O 1
ATOM 660 N N . ARG A 1 86 ? -13.165 3.528 5.712 1.00 89.75 86 ARG A N 1
ATOM 661 C CA . ARG A 1 86 ? -14.396 2.971 6.306 1.00 89.75 86 ARG A CA 1
ATOM 662 C C . ARG A 1 86 ? -14.139 2.170 7.582 1.00 89.75 86 ARG A C 1
ATOM 664 O O . ARG A 1 86 ? -15.012 2.079 8.443 1.00 89.75 86 ARG A O 1
ATOM 671 N N . ILE A 1 87 ? -12.948 1.592 7.718 1.00 90.38 87 ILE A N 1
ATOM 672 C CA . ILE A 1 87 ? -12.557 0.699 8.809 1.00 90.38 87 ILE A CA 1
ATOM 673 C C . ILE A 1 87 ? -11.255 1.219 9.454 1.00 90.38 87 ILE A C 1
ATOM 675 O O . ILE A 1 87 ? -10.211 0.579 9.344 1.00 90.38 87 ILE A O 1
ATOM 679 N N . PRO A 1 88 ? -11.284 2.355 10.184 1.00 84.75 88 PRO A N 1
ATOM 680 C CA . PRO A 1 88 ? -10.081 3.004 10.720 1.00 84.75 88 PRO A CA 1
ATOM 681 C C . PRO A 1 88 ? -9.585 2.344 12.019 1.00 84.75 88 PRO A C 1
ATOM 683 O O . PRO A 1 88 ? -9.401 3.005 13.049 1.00 84.75 88 PRO A O 1
ATOM 686 N N . ARG A 1 89 ? -9.415 1.016 12.004 1.00 82.75 89 ARG A N 1
ATOM 687 C CA . ARG A 1 89 ? -8.959 0.221 13.152 1.00 82.75 89 ARG A CA 1
ATOM 688 C C . ARG A 1 89 ? -7.590 -0.397 12.857 1.00 82.75 89 ARG A C 1
ATOM 690 O O . ARG A 1 89 ? -7.291 -0.754 11.725 1.00 82.75 89 ARG A O 1
ATOM 697 N N . THR A 1 90 ? -6.765 -0.526 13.890 1.00 80.31 90 THR A N 1
ATOM 698 C CA . THR A 1 90 ? -5.451 -1.175 13.792 1.00 80.31 90 THR A CA 1
ATOM 699 C C . THR A 1 90 ? -5.622 -2.682 13.593 1.00 80.31 90 THR A C 1
ATOM 701 O O . THR A 1 90 ? -6.436 -3.288 14.289 1.00 80.31 90 THR A O 1
ATOM 704 N N . GLY A 1 91 ? -4.857 -3.275 12.671 1.00 79.44 91 GLY A N 1
ATOM 705 C CA . GLY A 1 91 ? -4.845 -4.724 12.418 1.00 79.44 91 GLY A CA 1
ATOM 706 C C . GLY A 1 91 ? -4.727 -5.139 10.946 1.00 79.44 91 GLY A C 1
ATOM 707 O O . GLY A 1 91 ? -4.614 -6.328 10.682 1.00 79.44 91 GLY A O 1
ATOM 708 N N . GLY A 1 92 ? -4.708 -4.185 10.007 1.00 83.19 92 GLY A N 1
ATOM 709 C CA . GLY A 1 92 ? -4.403 -4.447 8.595 1.00 83.19 92 GLY A CA 1
ATOM 710 C C . GLY A 1 92 ? -5.396 -5.400 7.927 1.00 83.19 92 GLY A C 1
ATOM 711 O O . GLY A 1 92 ? -6.584 -5.396 8.257 1.00 83.19 92 GLY A O 1
ATOM 712 N N . ASP A 1 93 ? -4.889 -6.226 7.017 1.00 85.81 93 ASP A N 1
ATOM 713 C CA . ASP A 1 93 ? -5.675 -7.121 6.160 1.00 85.81 93 ASP A CA 1
ATOM 714 C C . ASP A 1 93 ? -6.583 -8.059 6.954 1.00 85.81 93 ASP A C 1
ATOM 716 O O . ASP A 1 93 ? -7.733 -8.264 6.578 1.00 85.81 93 ASP A O 1
ATOM 720 N N . TYR A 1 94 ? -6.127 -8.533 8.116 1.00 86.88 94 TYR A N 1
ATOM 721 C CA . TYR A 1 94 ? -6.936 -9.338 9.035 1.00 86.88 94 TYR A CA 1
ATOM 722 C C . TYR A 1 94 ? -8.264 -8.647 9.392 1.00 86.88 94 TYR A C 1
ATOM 724 O O . TYR A 1 94 ? -9.350 -9.225 9.316 1.00 86.88 94 TYR A O 1
ATOM 732 N N . VAL A 1 95 ? -8.207 -7.364 9.757 1.00 87.31 95 VAL A N 1
ATOM 733 C CA . VAL A 1 95 ? -9.392 -6.587 10.150 1.00 87.31 95 VAL A CA 1
ATOM 734 C C . VAL A 1 95 ? -10.286 -6.275 8.952 1.00 87.31 95 VAL A C 1
ATOM 736 O O . VAL A 1 95 ? -11.501 -6.145 9.113 1.00 87.31 95 VAL A O 1
ATOM 739 N N . PHE A 1 96 ? -9.702 -6.145 7.765 1.00 89.38 96 PHE A N 1
ATOM 740 C CA . PHE A 1 96 ? -10.441 -5.939 6.526 1.00 89.38 96 PHE A CA 1
ATOM 741 C C . PHE A 1 96 ? -11.207 -7.207 6.137 1.00 89.38 96 PHE A C 1
ATOM 743 O O . PHE A 1 96 ? -12.429 -7.161 5.998 1.00 89.38 96 PHE A O 1
ATOM 750 N N . THR A 1 97 ? -10.533 -8.354 6.084 1.00 88.75 97 THR A N 1
ATOM 751 C CA . THR A 1 97 ? -11.132 -9.637 5.701 1.00 88.75 97 THR A CA 1
ATOM 752 C C . THR A 1 97 ? -12.179 -10.109 6.705 1.00 88.75 97 THR A C 1
ATOM 754 O O . THR A 1 97 ? -13.300 -10.437 6.310 1.00 88.75 97 THR A O 1
ATOM 757 N N . SER A 1 98 ? -11.879 -10.052 8.007 1.00 88.12 98 SER A N 1
ATOM 758 C CA . SER A 1 98 ? -12.805 -10.510 9.058 1.00 88.12 98 SER A CA 1
ATOM 759 C C . SER A 1 98 ? -14.122 -9.727 9.098 1.00 88.12 98 SER A C 1
ATOM 761 O O . SER A 1 98 ? -15.137 -10.236 9.574 1.00 88.12 98 SER A O 1
ATOM 763 N N . ARG A 1 99 ? -14.129 -8.488 8.587 1.00 85.00 99 ARG A N 1
ATOM 764 C CA . ARG A 1 99 ? -15.310 -7.608 8.574 1.00 85.00 99 ARG A CA 1
ATOM 765 C C . ARG A 1 99 ? -16.051 -7.545 7.265 1.00 85.00 99 ARG A C 1
ATOM 767 O O . ARG A 1 99 ? -17.207 -7.132 7.265 1.00 85.00 99 ARG A O 1
ATOM 774 N N . THR A 1 100 ? -15.388 -7.891 6.1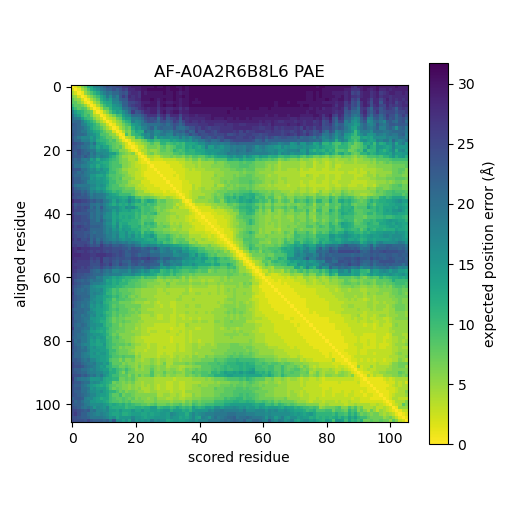74 1.00 88.06 100 THR A N 1
ATOM 775 C CA . THR A 1 100 ? -16.020 -7.938 4.861 1.00 88.06 100 THR A CA 1
ATOM 776 C C . THR A 1 100 ? -16.571 -9.327 4.561 1.00 88.06 100 THR A C 1
ATOM 778 O O . THR A 1 100 ? -17.639 -9.417 3.967 1.00 88.06 100 THR A O 1
ATOM 781 N N . ILE A 1 101 ? -15.886 -10.395 4.986 1.00 88.12 101 ILE A N 1
ATOM 782 C CA . ILE A 1 101 ? -16.264 -11.779 4.671 1.00 88.12 101 ILE A CA 1
ATOM 783 C C . ILE A 1 101 ? -16.833 -12.469 5.910 1.00 88.12 101 ILE A C 1
ATOM 785 O O . ILE A 1 101 ? -18.045 -12.619 6.046 1.00 88.12 101 ILE A O 1
ATOM 789 N N . SER A 1 102 ? -15.963 -12.911 6.815 1.00 82.94 102 SER A N 1
ATOM 790 C CA . SER A 1 102 ? -16.344 -13.536 8.079 1.00 82.94 102 SER A CA 1
ATOM 791 C C . SER A 1 102 ? -15.133 -13.615 9.017 1.00 82.94 102 SER A C 1
ATOM 793 O O . SER A 1 102 ? -14.005 -13.696 8.528 1.00 82.94 102 SER A O 1
ATOM 795 N N . PRO A 1 103 ? -15.331 -13.680 10.348 1.00 76.56 103 PRO A N 1
ATOM 796 C CA . PRO A 1 103 ? -14.237 -13.844 11.313 1.00 76.56 103 PRO A CA 1
ATOM 797 C C . PRO A 1 103 ? -13.447 -15.154 11.187 1.00 76.56 103 PRO A C 1
ATOM 799 O O . PRO A 1 103 ? -12.436 -15.313 11.855 1.00 76.56 103 PRO A O 1
ATOM 802 N N . PHE A 1 104 ? -13.943 -16.122 10.412 1.00 79.75 104 PHE A N 1
ATOM 803 C CA . PHE A 1 104 ? -13.263 -17.397 10.179 1.00 79.75 104 PHE A CA 1
ATOM 804 C C . PHE A 1 104 ? -12.313 -17.330 8.975 1.00 79.75 104 PHE A C 1
ATOM 806 O O . PHE A 1 104 ? -11.299 -18.019 8.949 1.00 79.75 104 PHE A O 1
ATOM 813 N N . ALA A 1 105 ? -12.655 -16.517 7.973 1.00 72.56 105 ALA A N 1
ATOM 814 C CA . ALA A 1 105 ? -11.877 -16.362 6.744 1.00 72.56 105 ALA A CA 1
ATOM 815 C C . ALA A 1 105 ? -10.863 -15.208 6.804 1.00 72.56 105 ALA A C 1
ATOM 817 O O . ALA A 1 105 ? -10.048 -15.073 5.893 1.00 72.56 105 ALA A O 1
ATOM 818 N N . GLY A 1 106 ? -10.955 -14.357 7.828 1.00 58.31 106 GLY A N 1
ATOM 819 C CA . GLY A 1 106 ? -10.014 -13.279 8.115 1.00 58.31 106 GLY A CA 1
ATOM 820 C C . GLY A 1 106 ? -9.282 -13.579 9.393 1.00 58.31 106 GLY A C 1
ATOM 821 O O . GLY A 1 106 ? -8.040 -13.615 9.320 1.00 58.31 106 GLY A O 1
#

Sequence (106 aa):
MSSQAPS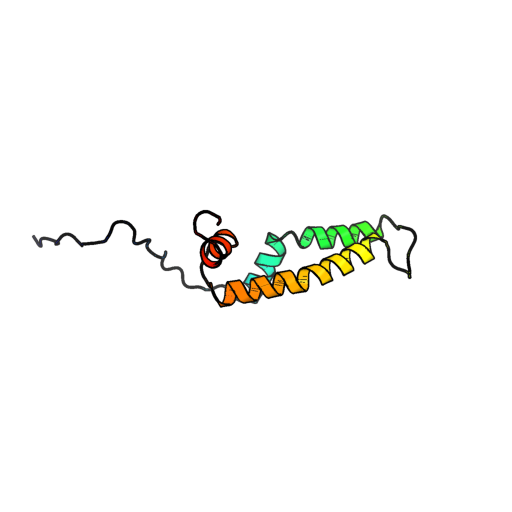KRGPFLREATGLVREISPLRVMFFNFCAMSEGIVVLNYIYSAFYPAPPTFGLSSLDLAQILSALALIPYRLIFIAMVSRIPRTGGDYVFTSRTISPFAG

Foldseek 3Di:
DDDDDDDPDPPDDDPPPPDDPPDDPVNVVVVCCVVVPVVVVVVLVVVCVVVPDDDDVNHGPSRVVSVVVVVVCVVVVVVVVVQCVVQVDPDPPLSSCCVPPNNVRD

Organism: NCBI:txid1978160

Solvent-accessible surface area (backbone atoms only — not comparable to full-atom values): 6736 Å² total; per-residue (Å²): 138,84,82,80,74,86,78,91,69,69,100,77,76,77,78,75,87,77,74,72,92,79,78,48,69,68,59,52,50,54,50,48,44,65,72,70,50,51,61,56,57,54,47,50,58,58,50,47,74,78,57,78,48,80,57,62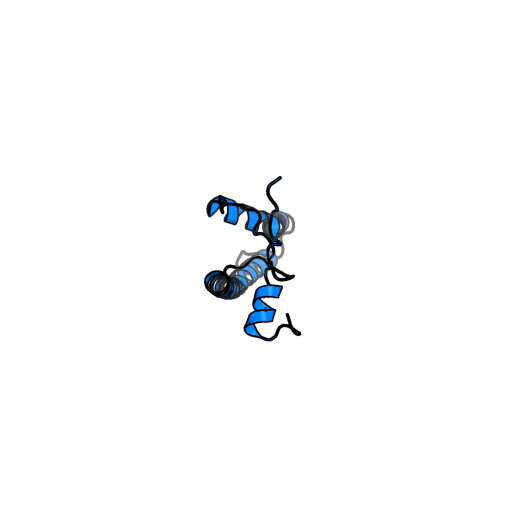,94,82,33,33,66,65,56,52,51,49,52,52,49,55,59,62,45,48,64,56,51,53,52,50,50,56,47,45,73,75,50,86,61,92,63,60,68,44,57,51,37,28,70,72,76,33,75,86,82,57

Mean predicted aligned error: 11.36 Å

Radius of gyration: 23.05 Å; Cα contacts (8 Å, |Δi|>4): 39; chains: 1; bounding box: 42×31×84 Å

Nearest PDB structures (foldseek):
  6ssp-assembly1_A  TM=4.381E-01  e=5.173E+00  Dickeya chrysanthemi

pLDDT: mean 77.51, std 12.81, range [40.53, 94.81]